Protein AF-A0A4S8I7S6-F1 (afdb_monomer)

Nearest PDB structures (foldseek):
  9eom-assembly1_A-2  TM=6.000E-01  e=1.372E+00  Synechocystis sp. PCC 6803
  9eom-assembly1_A-4  TM=6.000E-01  e=1.372E+00  Synechocystis sp. PCC 6803
  9eom-assembly1_A-6  TM=6.000E-01  e=1.372E+00  Synechocystis sp. PCC 6803
  9eom-assembly1_A-8  TM=6.000E-01  e=1.372E+00  Synechocystis sp. PCC 6803
  9eom-assembly1_A-10  TM=6.000E-01  e=1.372E+00  Synechocystis sp. PCC 6803

Solvent-accessible surface area (backbone atoms only — not comparable to full-atom values): 5294 Å² total; per-residue (Å²): 137,88,79,80,78,74,60,68,61,53,58,52,51,49,50,52,52,50,52,55,54,51,68,69,72,51,93,65,51,78,53,55,53,51,17,49,50,25,39,52,51,12,50,56,26,39,53,50,12,53,54,25,47,76,71,66,40,54,70,62,12,49,57,24,41,53,52,12,40,54,26,30,51,53,11,36,73,57,35,76,86,73,49,61,67,52,55,51,48,27,57,76,70,66,58,69,122

Sequence (97 aa):
MPRSRINANFIDKTSSIVANILLRIIPTTSGEKKAFTYYRDGTTYSDRGEQAILQGDSEIAEAWFDQAAEYWKQAIALSPGNYIEAHNWLKITRRFE

Secondary structure (DSSP, 8-state):
----TTS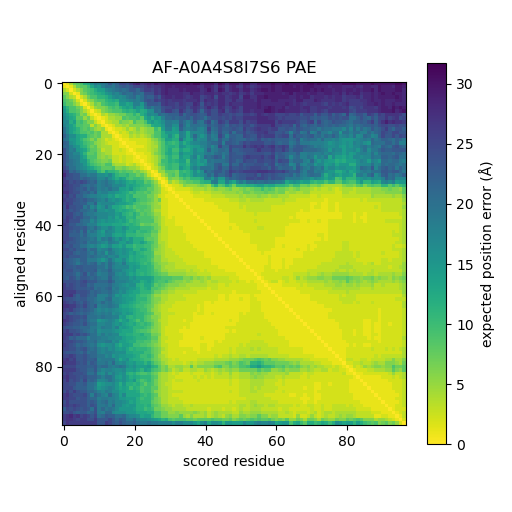HHHHHHHHHHHHHHHHHHS---HHHHHHHHHHHHHHHHHHHHHHHHHHT-HHHHHHHHHHHHHHHHHHHHH-TTT-HHHHHHHHHTT---

Structure (mmCIF, N/CA/C/O backbone):
data_AF-A0A4S8I7S6-F1
#
_entry.id   AF-A0A4S8I7S6-F1
#
loop_
_atom_site.group_PDB
_atom_site.id
_atom_site.type_symbol
_atom_site.label_atom_id
_atom_site.label_alt_id
_atom_site.label_comp_id
_atom_site.label_asym_id
_atom_site.label_entity_id
_atom_site.label_seq_id
_atom_site.pdbx_PDB_ins_code
_atom_site.Cartn_x
_atom_site.Cartn_y
_atom_site.Cartn_z
_atom_site.occupancy
_atom_site.B_iso_or_equiv
_atom_site.auth_seq_id
_atom_site.auth_comp_id
_atom_site.auth_asym_id
_atom_site.auth_atom_id
_atom_site.pdbx_PDB_model_num
ATOM 1 N N . MET A 1 1 ? 6.725 25.549 29.006 1.00 38.69 1 MET A N 1
ATOM 2 C CA . MET A 1 1 ? 7.791 25.644 27.980 1.00 38.69 1 MET A CA 1
ATOM 3 C C . MET A 1 1 ? 7.238 25.151 26.644 1.00 38.69 1 MET A C 1
ATOM 5 O O . MET A 1 1 ? 6.822 23.997 26.609 1.00 38.69 1 MET A O 1
ATOM 9 N N . PRO A 1 2 ? 7.173 25.961 25.571 1.00 41.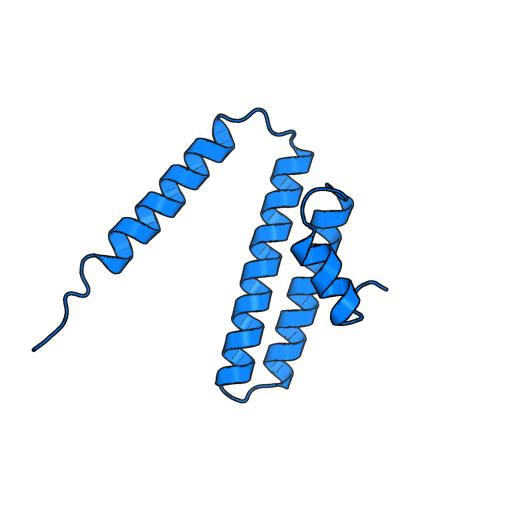91 2 PRO A N 1
ATOM 10 C CA . PRO A 1 2 ? 6.713 25.489 24.267 1.00 41.91 2 PRO A CA 1
ATOM 11 C C . PRO A 1 2 ? 7.899 24.967 23.439 1.00 41.91 2 PRO A C 1
ATOM 13 O O . PRO A 1 2 ? 8.887 25.670 23.241 1.00 41.91 2 PRO A O 1
ATOM 16 N N . ARG A 1 3 ? 7.821 23.712 22.981 1.00 52.34 3 ARG A N 1
ATOM 17 C CA . ARG A 1 3 ? 8.825 23.096 22.099 1.00 52.34 3 ARG A CA 1
ATOM 18 C C .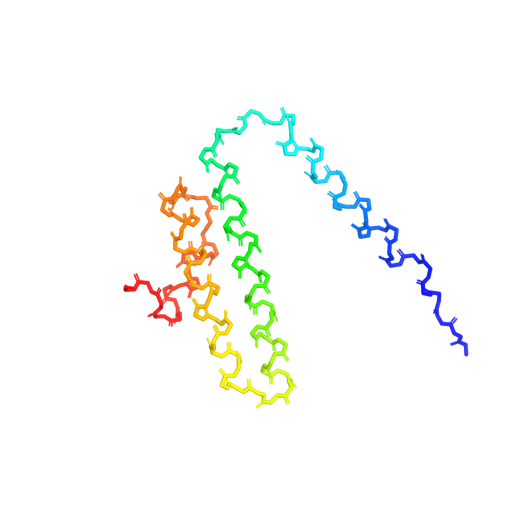 ARG A 1 3 ? 8.664 23.618 20.666 1.00 52.34 3 ARG A C 1
ATOM 20 O O . ARG A 1 3 ? 7.555 23.669 20.136 1.00 52.34 3 ARG A O 1
ATOM 27 N N . SER A 1 4 ? 9.785 24.005 20.063 1.00 50.25 4 SER A N 1
ATOM 28 C CA . SER A 1 4 ? 9.923 24.589 18.727 1.00 50.25 4 SER A CA 1
ATOM 29 C C . SER A 1 4 ? 9.252 23.760 17.625 1.00 50.25 4 SER A C 1
ATOM 31 O O . SER A 1 4 ? 9.768 22.731 17.202 1.00 50.25 4 SER A O 1
ATOM 33 N N . ARG A 1 5 ? 8.132 24.267 17.096 1.00 54.72 5 ARG A N 1
ATOM 34 C CA . ARG A 1 5 ? 7.404 23.748 15.918 1.00 54.72 5 ARG A CA 1
ATOM 35 C C . ARG A 1 5 ? 8.065 24.079 14.566 1.00 54.72 5 ARG A C 1
ATOM 37 O O . ARG A 1 5 ? 7.508 23.776 13.520 1.00 54.72 5 ARG A O 1
ATOM 44 N N . ILE A 1 6 ? 9.230 24.727 14.571 1.00 51.94 6 ILE A N 1
ATOM 45 C CA . ILE A 1 6 ? 9.767 25.429 13.391 1.00 51.94 6 ILE A CA 1
ATOM 46 C C . ILE A 1 6 ? 10.634 24.510 12.503 1.00 51.94 6 ILE A C 1
ATOM 48 O O . ILE A 1 6 ? 10.733 24.738 11.302 1.00 51.94 6 ILE A O 1
ATOM 52 N N . ASN A 1 7 ? 11.173 23.409 13.045 1.00 49.81 7 ASN A N 1
ATOM 53 C CA . ASN A 1 7 ? 12.119 22.548 12.314 1.00 49.81 7 ASN A CA 1
ATOM 54 C C . ASN A 1 7 ? 11.508 21.275 11.705 1.00 49.81 7 ASN A C 1
ATOM 56 O O . ASN A 1 7 ? 12.143 20.660 10.852 1.00 49.81 7 ASN A O 1
ATOM 60 N N . ALA A 1 8 ? 10.283 20.891 12.085 1.00 53.22 8 ALA A N 1
ATOM 61 C CA . ALA A 1 8 ? 9.647 19.676 11.561 1.00 53.22 8 ALA A CA 1
ATOM 62 C C . ALA A 1 8 ? 9.294 19.793 10.062 1.00 53.22 8 ALA A C 1
ATOM 64 O O . ALA A 1 8 ? 9.435 18.830 9.321 1.00 53.22 8 ALA A O 1
ATOM 65 N N . ASN A 1 9 ? 8.935 20.992 9.588 1.00 55.56 9 ASN A N 1
ATOM 66 C CA . ASN A 1 9 ? 8.559 21.215 8.186 1.00 55.56 9 ASN A CA 1
ATOM 67 C C . ASN A 1 9 ? 9.749 21.432 7.240 1.00 55.56 9 ASN A C 1
ATOM 69 O O . ASN A 1 9 ? 9.591 21.284 6.031 1.00 55.56 9 ASN A O 1
ATOM 73 N N . PHE A 1 10 ? 10.916 21.845 7.746 1.00 53.94 10 PHE A N 1
ATOM 74 C CA . PHE A 1 10 ? 12.072 22.125 6.890 1.00 53.94 10 PHE A CA 1
ATOM 75 C C . PHE A 1 10 ? 12.756 20.830 6.450 1.00 53.94 10 PHE A C 1
ATOM 77 O O . PHE A 1 10 ? 13.009 20.670 5.262 1.00 53.94 10 PHE A O 1
ATOM 84 N N . ILE A 1 11 ? 12.977 19.891 7.380 1.00 54.22 11 ILE A N 1
ATOM 85 C CA . ILE A 1 11 ? 13.587 18.587 7.074 1.00 54.22 11 ILE A CA 1
ATOM 86 C C . ILE A 1 11 ? 12.651 17.713 6.231 1.00 54.22 11 ILE A C 1
ATOM 88 O O . ILE A 1 11 ? 13.116 17.031 5.324 1.00 54.22 11 ILE A O 1
ATOM 92 N N . ASP A 1 12 ? 11.341 17.779 6.459 1.00 58.22 12 ASP A N 1
ATOM 93 C CA . ASP A 1 12 ? 10.355 17.057 5.647 1.00 58.22 12 ASP A CA 1
ATOM 94 C C . ASP A 1 12 ? 10.347 17.539 4.183 1.00 58.22 12 ASP A C 1
ATOM 96 O O . ASP A 1 12 ? 10.503 16.755 3.241 1.00 58.22 12 ASP A O 1
ATOM 100 N N . LYS A 1 13 ? 10.298 18.864 3.979 1.00 56.81 13 LYS A N 1
ATOM 101 C CA . LYS A 1 13 ? 10.315 19.461 2.637 1.00 56.81 13 LYS A CA 1
ATOM 102 C C . LYS A 1 13 ? 11.637 19.239 1.917 1.00 56.81 13 LYS A C 1
ATOM 104 O O . LYS A 1 13 ? 11.624 18.949 0.723 1.00 56.81 13 LYS A O 1
ATOM 109 N N . THR A 1 14 ? 12.774 19.356 2.603 1.00 61.09 14 THR A N 1
ATOM 110 C CA . THR A 1 14 ? 14.076 19.092 1.977 1.00 61.09 14 THR A CA 1
ATOM 111 C C . THR A 1 14 ? 14.248 17.613 1.657 1.00 61.09 14 THR A C 1
ATOM 113 O O . THR A 1 14 ? 14.732 17.308 0.571 1.00 61.09 14 THR A O 1
ATOM 116 N N . SER A 1 15 ? 13.776 16.699 2.511 1.00 59.34 15 SER A N 1
ATOM 117 C CA . SER A 1 15 ? 13.789 15.256 2.229 1.00 59.34 15 SER A CA 1
ATOM 118 C C . SER A 1 15 ? 12.940 14.920 1.002 1.00 59.34 15 SER A C 1
ATOM 120 O O . SER A 1 15 ? 13.404 14.204 0.117 1.00 59.34 15 SER A O 1
ATOM 122 N N . SER A 1 16 ? 11.751 15.520 0.872 1.00 66.69 16 SER A N 1
ATOM 123 C CA . SER A 1 16 ? 10.911 15.381 -0.326 1.00 66.69 16 SER A CA 1
ATOM 124 C C . SER A 1 16 ? 11.559 15.961 -1.590 1.00 66.69 16 SER A C 1
ATOM 126 O O . SER A 1 16 ? 11.523 15.331 -2.647 1.00 66.69 16 SER A O 1
ATOM 128 N N . ILE A 1 17 ? 12.169 17.150 -1.509 1.00 73.12 17 ILE A N 1
ATOM 129 C CA . ILE A 1 17 ? 12.810 17.802 -2.663 1.00 73.12 17 ILE A CA 1
ATOM 130 C C . ILE A 1 17 ? 14.044 17.014 -3.116 1.00 73.12 17 ILE A C 1
ATOM 132 O O . ILE A 1 17 ? 14.198 16.747 -4.307 1.00 73.12 17 ILE A O 1
ATOM 136 N N . VAL A 1 18 ? 14.905 16.606 -2.180 1.00 72.12 18 VAL A N 1
ATOM 137 C CA . VAL A 1 18 ? 16.116 15.828 -2.476 1.00 72.12 18 VAL A CA 1
ATOM 138 C C . VAL A 1 18 ? 15.750 14.453 -3.036 1.00 72.12 18 VAL A C 1
ATOM 140 O O . VAL A 1 18 ? 16.322 14.054 -4.048 1.00 72.12 18 VAL A O 1
ATOM 143 N N . ALA A 1 19 ? 14.749 13.765 -2.473 1.00 64.69 19 ALA A N 1
ATOM 144 C CA . ALA A 1 19 ? 14.252 12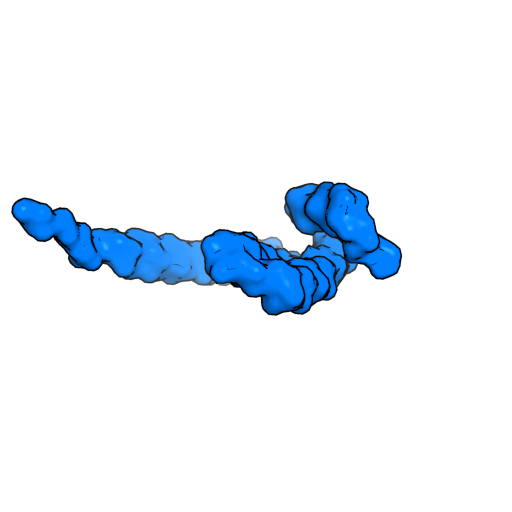.500 -3.020 1.00 64.69 19 ALA A CA 1
ATOM 145 C C . ALA A 1 19 ? 13.741 12.653 -4.466 1.00 64.69 19 ALA A C 1
ATOM 147 O O . ALA A 1 19 ? 14.045 11.827 -5.327 1.00 64.69 19 ALA A O 1
ATOM 148 N N . ASN A 1 20 ? 13.022 13.739 -4.762 1.00 66.12 20 ASN A N 1
ATOM 149 C CA . ASN A 1 20 ? 12.515 14.023 -6.105 1.00 66.12 20 ASN A CA 1
ATOM 150 C C . ASN A 1 20 ? 13.651 14.290 -7.113 1.00 66.12 20 ASN A C 1
ATOM 152 O O . ASN A 1 20 ? 13.639 13.764 -8.227 1.00 66.12 20 ASN A O 1
ATOM 156 N N . ILE A 1 21 ? 14.677 15.047 -6.708 1.00 73.94 21 ILE A N 1
ATOM 157 C CA . ILE A 1 21 ? 15.859 15.309 -7.543 1.00 73.94 21 ILE A CA 1
ATOM 158 C C . ILE A 1 21 ? 16.648 14.016 -7.794 1.00 73.94 21 ILE A C 1
ATOM 160 O O . ILE A 1 21 ? 17.025 13.749 -8.934 1.00 73.94 21 ILE A O 1
ATOM 164 N N . LEU A 1 22 ? 16.852 13.182 -6.770 1.00 65.38 22 LEU A N 1
ATOM 165 C CA . LEU A 1 22 ? 17.567 11.909 -6.901 1.00 65.38 22 LEU A CA 1
ATOM 166 C C . LEU A 1 22 ? 16.867 10.951 -7.878 1.00 65.38 22 LEU A C 1
ATOM 168 O O . LEU A 1 22 ? 17.524 10.392 -8.756 1.00 65.38 22 LEU A O 1
ATOM 172 N N . LEU A 1 23 ? 15.534 10.843 -7.826 1.00 64.25 23 LEU A N 1
ATOM 173 C CA . LEU A 1 23 ? 14.745 10.043 -8.780 1.00 64.25 23 LEU A CA 1
ATOM 174 C C . LEU A 1 23 ? 14.897 10.492 -10.246 1.00 64.25 23 LEU A C 1
ATOM 176 O O . LEU A 1 23 ? 14.612 9.723 -11.169 1.00 64.25 23 LEU A O 1
ATOM 180 N N . ARG A 1 24 ? 15.328 11.735 -10.485 1.00 64.81 24 ARG A N 1
ATOM 181 C CA . ARG A 1 24 ? 15.502 12.297 -11.830 1.00 64.81 24 ARG A CA 1
ATOM 182 C C . ARG A 1 24 ? 16.872 11.993 -12.444 1.00 64.81 24 ARG A C 1
ATOM 184 O O . ARG A 1 24 ? 16.975 12.022 -13.667 1.00 64.81 24 ARG A O 1
ATOM 191 N N . ILE A 1 25 ? 17.888 11.713 -11.625 1.00 59.84 25 ILE A N 1
ATOM 192 C CA . ILE A 1 25 ? 19.287 11.537 -12.058 1.00 59.84 25 ILE A CA 1
ATOM 193 C C . ILE A 1 25 ? 19.646 10.052 -12.227 1.00 59.84 25 ILE A C 1
ATOM 195 O O . ILE A 1 25 ? 20.457 9.709 -13.085 1.00 59.84 25 ILE A O 1
ATOM 199 N N . ILE A 1 26 ? 19.026 9.156 -11.453 1.00 59.09 26 ILE A N 1
ATOM 200 C CA . ILE A 1 26 ? 19.238 7.708 -11.590 1.00 59.09 26 ILE A CA 1
ATOM 201 C C . ILE A 1 26 ? 18.570 7.239 -12.898 1.00 59.09 26 ILE A C 1
ATOM 203 O O . ILE A 1 26 ? 17.392 7.564 -13.106 1.00 59.09 26 ILE A O 1
ATOM 207 N N . PRO A 1 27 ? 19.255 6.473 -13.774 1.00 52.03 27 PRO A N 1
ATOM 208 C CA . PRO A 1 27 ? 18.648 5.868 -14.958 1.00 52.03 27 PRO A CA 1
ATOM 209 C C . PRO A 1 27 ? 17.699 4.740 -14.531 1.00 52.03 27 PRO A C 1
ATOM 211 O O . PRO A 1 27 ? 17.998 3.562 -14.662 1.00 52.03 27 PRO A O 1
ATOM 214 N N . THR A 1 28 ? 16.552 5.120 -13.975 1.00 62.31 28 THR A N 1
ATOM 215 C CA . THR A 1 28 ? 15.436 4.223 -13.689 1.00 62.31 28 THR A CA 1
ATOM 216 C C . THR A 1 28 ? 14.564 4.157 -14.930 1.00 62.31 28 THR A C 1
ATOM 218 O O . THR A 1 28 ? 14.217 5.180 -15.538 1.00 62.31 28 THR A O 1
ATOM 221 N N . THR A 1 29 ? 14.228 2.943 -15.343 1.00 72.44 29 THR A N 1
ATOM 222 C CA . THR A 1 29 ? 13.315 2.719 -16.458 1.00 72.44 29 THR A CA 1
ATOM 223 C C . THR A 1 29 ? 11.955 3.353 -16.150 1.00 72.44 29 THR A C 1
ATOM 225 O O . THR A 1 29 ? 11.554 3.518 -14.994 1.00 72.44 29 THR A O 1
ATOM 228 N N . SER A 1 30 ? 11.199 3.728 -17.187 1.00 75.44 30 SER A N 1
ATOM 229 C CA . SER A 1 30 ? 9.846 4.272 -16.990 1.00 75.44 30 SER A CA 1
ATOM 230 C C . SER A 1 30 ? 8.940 3.307 -16.205 1.00 75.44 30 SER A C 1
ATOM 232 O O . SER A 1 30 ? 8.051 3.775 -15.493 1.00 75.44 30 SER A O 1
ATOM 234 N N . GLY A 1 31 ? 9.189 1.995 -16.305 1.00 79.88 31 GLY A N 1
ATOM 235 C CA . GLY A 1 31 ? 8.523 0.961 -15.513 1.00 79.88 31 GLY A CA 1
ATOM 236 C C . GLY A 1 31 ? 8.850 1.058 -14.024 1.00 79.88 31 GLY A C 1
ATOM 237 O O . GLY A 1 31 ? 7.929 1.137 -13.219 1.00 79.88 31 GLY A O 1
ATOM 238 N N . GLU A 1 32 ? 10.129 1.160 -13.655 1.00 82.31 32 GLU A N 1
ATOM 239 C CA . GLU A 1 32 ? 10.554 1.290 -12.250 1.00 82.31 32 GLU A CA 1
ATOM 240 C C . GLU A 1 32 ? 10.029 2.570 -11.593 1.00 82.31 32 GLU A C 1
ATOM 242 O O . GLU A 1 32 ? 9.619 2.550 -10.435 1.00 82.31 32 GLU A O 1
ATOM 247 N N .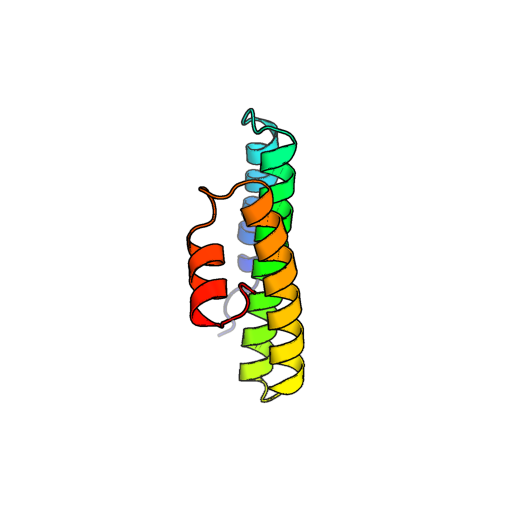 LYS A 1 33 ? 9.963 3.685 -12.335 1.00 84.75 33 LYS A N 1
ATOM 248 C CA . LYS A 1 33 ? 9.361 4.928 -11.821 1.00 84.75 33 LYS A CA 1
ATOM 249 C C . LYS A 1 33 ? 7.879 4.751 -11.495 1.00 84.75 33 LYS A C 1
ATOM 251 O O . LY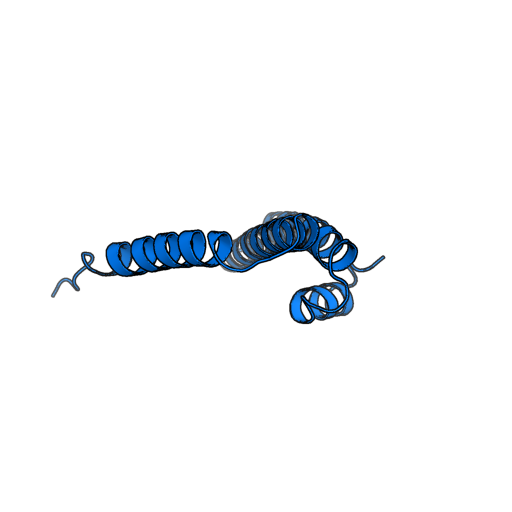S A 1 33 ? 7.436 5.212 -10.447 1.00 84.75 33 LYS A O 1
ATOM 256 N N . LYS A 1 34 ? 7.123 4.079 -12.371 1.00 89.44 34 LYS A N 1
ATOM 257 C CA . LYS A 1 34 ? 5.706 3.764 -12.128 1.00 89.44 34 LYS A CA 1
ATOM 258 C C . LYS A 1 34 ? 5.537 2.787 -10.964 1.00 89.44 34 LYS A C 1
ATOM 260 O O . LYS A 1 34 ? 4.664 2.975 -10.124 1.00 89.44 34 LYS A O 1
ATOM 265 N N . ALA A 1 35 ? 6.400 1.778 -10.888 1.00 90.88 35 ALA A N 1
ATOM 266 C CA . ALA A 1 35 ? 6.400 0.820 -9.793 1.00 90.88 35 ALA A CA 1
ATOM 267 C C . ALA A 1 35 ? 6.639 1.526 -8.447 1.00 90.88 35 ALA A C 1
ATOM 269 O O . ALA A 1 35 ? 5.913 1.291 -7.485 1.00 90.88 35 ALA A O 1
ATOM 270 N N . PHE A 1 36 ? 7.570 2.485 -8.416 1.00 89.25 36 PHE A N 1
ATOM 271 C CA . PHE A 1 36 ? 7.845 3.300 -7.237 1.00 89.25 36 PHE A CA 1
ATOM 272 C C . PHE A 1 36 ? 6.664 4.191 -6.845 1.00 89.25 36 PHE A C 1
ATOM 274 O O . PHE A 1 36 ? 6.346 4.282 -5.661 1.00 89.25 36 PHE A O 1
ATOM 281 N N . THR A 1 37 ? 5.995 4.836 -7.809 1.00 92.50 37 THR A N 1
ATOM 282 C CA . THR A 1 37 ? 4.808 5.646 -7.497 1.00 92.50 37 THR A CA 1
ATOM 283 C C . THR A 1 37 ? 3.705 4.797 -6.886 1.00 92.50 37 THR A C 1
ATOM 285 O O . THR A 1 37 ? 3.186 5.167 -5.840 1.00 92.50 37 THR A O 1
ATOM 288 N N . TYR A 1 38 ? 3.422 3.625 -7.461 1.00 95.00 38 TYR A N 1
ATOM 289 C CA . TYR A 1 38 ? 2.430 2.714 -6.901 1.00 95.00 38 TYR A CA 1
ATOM 290 C C . TYR A 1 38 ? 2.829 2.204 -5.516 1.00 95.00 38 TYR A C 1
ATOM 292 O O . TYR A 1 38 ? 1.999 2.186 -4.616 1.00 95.00 38 TYR A O 1
ATOM 300 N N . TYR A 1 39 ? 4.103 1.863 -5.302 1.00 94.19 39 TYR A N 1
ATOM 301 C CA . TYR A 1 39 ? 4.579 1.439 -3.987 1.00 94.19 39 TYR A CA 1
ATOM 302 C C . TYR A 1 39 ? 4.340 2.516 -2.923 1.00 94.19 39 TYR A C 1
ATOM 304 O O . TYR A 1 39 ? 3.741 2.242 -1.884 1.00 94.19 39 TYR A O 1
ATOM 312 N N . ARG A 1 40 ? 4.749 3.753 -3.222 1.00 94.69 40 ARG A N 1
ATOM 313 C CA . ARG A 1 40 ? 4.594 4.908 -2.332 1.00 94.69 40 ARG A CA 1
ATOM 314 C C . ARG A 1 40 ? 3.128 5.218 -2.035 1.00 94.69 40 ARG A C 1
ATOM 316 O O . ARG A 1 40 ? 2.783 5.518 -0.891 1.00 94.69 40 ARG A O 1
ATOM 323 N N . ASP A 1 41 ? 2.277 5.179 -3.055 1.00 95.19 41 ASP A N 1
ATOM 324 C CA . ASP A 1 41 ? 0.855 5.459 -2.887 1.00 95.19 41 ASP A CA 1
ATOM 325 C C . ASP A 1 41 ? 0.214 4.361 -2.016 1.00 95.19 41 ASP A C 1
ATOM 327 O O . ASP A 1 41 ? -0.488 4.680 -1.057 1.00 95.19 41 ASP A O 1
ATOM 331 N N . GLY A 1 42 ? 0.570 3.087 -2.228 1.00 96.50 42 GLY A N 1
ATOM 332 C CA . GLY A 1 42 ? 0.155 1.977 -1.363 1.00 96.50 42 GLY A CA 1
ATOM 333 C C . GLY A 1 42 ? 0.593 2.141 0.096 1.00 96.50 42 GLY A C 1
ATOM 334 O O . GLY A 1 42 ? -0.223 1.966 0.999 1.00 96.50 42 GLY A O 1
ATOM 335 N N . THR A 1 43 ? 1.830 2.586 0.347 1.00 94.69 43 THR A N 1
ATOM 336 C CA . THR A 1 43 ? 2.302 2.913 1.706 1.00 94.69 43 THR A CA 1
ATOM 337 C C . THR A 1 43 ? 1.463 4.018 2.338 1.00 94.69 43 THR A C 1
ATOM 339 O O . THR A 1 43 ? 1.019 3.882 3.472 1.00 94.69 43 THR A O 1
ATOM 342 N N . THR A 1 44 ? 1.148 5.069 1.579 1.00 96.06 44 THR A N 1
ATOM 343 C CA . THR A 1 44 ? 0.321 6.181 2.071 1.00 96.06 44 THR A CA 1
ATOM 344 C C . THR A 1 44 ? -1.072 5.707 2.497 1.00 96.06 44 THR A C 1
ATOM 346 O O . THR A 1 44 ? -1.608 6.174 3.502 1.00 96.06 44 THR A O 1
ATOM 349 N N . TYR A 1 45 ? -1.682 4.788 1.744 1.00 96.50 45 TYR A N 1
ATOM 350 C CA . TYR A 1 45 ? -2.973 4.208 2.114 1.00 96.50 45 TYR A CA 1
ATOM 351 C C . TYR A 1 45 ? -2.866 3.266 3.316 1.00 96.50 45 TYR A C 1
ATOM 353 O O . TYR A 1 45 ? -3.719 3.331 4.197 1.00 96.50 45 TYR A O 1
ATOM 361 N N . SER A 1 46 ? -1.804 2.464 3.408 1.00 95.38 46 SER A N 1
ATOM 362 C CA . SER A 1 46 ? -1.544 1.618 4.578 1.00 95.38 46 SER A CA 1
ATOM 363 C C . SER A 1 46 ? -1.435 2.452 5.858 1.00 95.38 46 SER A C 1
ATOM 365 O O . SER A 1 46 ? -2.091 2.138 6.851 1.00 95.38 46 SER A O 1
ATOM 367 N N . ASP A 1 47 ? -0.688 3.558 5.818 1.00 95.75 47 ASP A N 1
ATOM 368 C CA . ASP A 1 47 ? -0.542 4.471 6.956 1.00 95.75 47 ASP A CA 1
ATOM 369 C C . ASP A 1 47 ? -1.898 5.066 7.365 1.00 95.75 47 ASP A C 1
ATOM 371 O O . ASP A 1 47 ? -2.218 5.159 8.550 1.00 95.75 47 ASP A O 1
ATOM 375 N N . ARG A 1 48 ? -2.748 5.433 6.394 1.00 94.88 48 ARG A N 1
ATOM 376 C CA . ARG A 1 48 ? -4.119 5.903 6.670 1.00 94.88 48 ARG A CA 1
ATOM 377 C C . ARG A 1 48 ? -4.988 4.824 7.309 1.00 94.88 48 ARG A C 1
ATOM 379 O O . ARG A 1 48 ? -5.776 5.150 8.194 1.00 94.88 48 ARG A O 1
ATOM 386 N N . GLY A 1 49 ? -4.839 3.571 6.884 1.00 96.62 49 GLY A N 1
ATOM 387 C CA . GLY A 1 49 ? -5.510 2.433 7.503 1.00 96.62 49 GLY A CA 1
ATOM 388 C C . GLY A 1 49 ? -5.112 2.277 8.969 1.00 96.62 49 GLY A C 1
ATOM 389 O O . GLY A 1 49 ? -5.976 2.198 9.839 1.00 96.62 49 GLY A O 1
ATOM 390 N N . G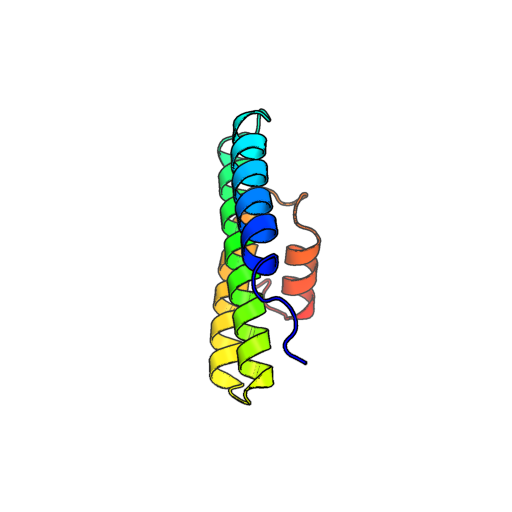LU A 1 50 ? -3.815 2.355 9.271 1.00 95.75 50 GLU A N 1
ATOM 391 C CA . GLU A 1 50 ? -3.316 2.316 10.650 1.00 95.75 50 GLU A CA 1
ATOM 392 C C . GLU A 1 50 ? -3.854 3.487 11.488 1.00 95.75 50 GLU A C 1
ATOM 394 O O . GLU A 1 50 ? -4.330 3.287 12.606 1.00 95.75 50 GLU A O 1
ATOM 399 N N . GLN A 1 51 ? -3.876 4.704 10.936 1.00 95.69 51 GLN A N 1
ATOM 400 C CA . GLN A 1 51 ? -4.468 5.859 11.619 1.00 95.69 51 GLN A CA 1
ATOM 401 C C . GLN A 1 51 ? -5.967 5.684 11.898 1.00 95.69 51 GLN A C 1
ATOM 403 O O . GLN A 1 51 ? -6.446 6.154 12.931 1.00 95.69 51 GLN A O 1
ATOM 408 N N . ALA A 1 52 ? -6.714 5.035 11.003 1.00 96.12 52 ALA A N 1
ATOM 409 C CA . ALA A 1 52 ? -8.130 4.745 11.213 1.00 96.12 52 ALA A CA 1
ATOM 410 C C . ALA A 1 52 ? -8.335 3.694 12.321 1.00 96.12 52 ALA A C 1
ATOM 412 O O . ALA A 1 52 ? -9.203 3.880 13.173 1.00 96.12 52 ALA A O 1
ATOM 413 N N . ILE A 1 53 ? -7.476 2.668 12.410 1.00 96.12 53 ILE A N 1
ATOM 414 C CA . ILE A 1 53 ? -7.473 1.724 13.546 1.00 96.12 53 ILE A CA 1
ATOM 415 C C . ILE A 1 53 ? -7.258 2.459 14.871 1.00 96.12 53 ILE A C 1
ATOM 417 O O . ILE A 1 53 ? -7.987 2.216 15.831 1.00 96.12 53 ILE A O 1
ATOM 421 N N . LEU A 1 54 ? -6.298 3.387 14.926 1.00 95.88 54 LEU A N 1
ATOM 422 C CA . LEU A 1 54 ? -6.021 4.175 16.134 1.00 95.88 54 LEU A CA 1
ATOM 423 C C . LEU A 1 54 ? -7.204 5.061 16.556 1.00 95.88 54 LEU A C 1
ATOM 425 O O . LEU A 1 54 ? -7.346 5.367 17.739 1.00 95.88 54 LEU A O 1
ATOM 429 N N . GLN A 1 55 ? -8.049 5.462 15.607 1.00 95.31 55 GLN A N 1
ATOM 430 C CA . GLN A 1 55 ? -9.277 6.224 15.854 1.00 95.31 55 GLN A CA 1
ATOM 431 C C . GLN A 1 55 ? -10.473 5.334 16.228 1.00 95.31 55 GLN A C 1
ATOM 433 O O . GLN A 1 55 ? -11.486 5.843 16.698 1.00 95.31 55 GLN A O 1
ATOM 438 N N . GLY A 1 56 ? -10.342 4.011 16.087 1.00 96.00 56 GLY A N 1
ATOM 439 C CA . GLY A 1 56 ? -11.409 3.038 16.329 1.00 96.00 56 GLY A CA 1
ATOM 440 C C . GLY A 1 56 ? -12.276 2.742 15.101 1.00 96.00 56 GLY A C 1
ATOM 441 O O . GLY A 1 56 ? -13.169 1.898 15.176 1.00 96.00 56 GLY A O 1
ATOM 442 N N . ASP A 1 57 ? -11.989 3.361 13.956 1.00 95.88 57 ASP A N 1
ATOM 443 C CA . ASP A 1 57 ? -12.760 3.227 12.719 1.00 95.88 57 ASP A CA 1
ATOM 444 C C . ASP A 1 57 ? -12.260 2.044 11.879 1.00 95.88 57 ASP A C 1
ATOM 446 O O . ASP A 1 57 ? -11.627 2.199 10.832 1.00 95.88 57 ASP A O 1
ATOM 450 N N . SER A 1 58 ? -12.547 0.827 12.348 1.00 93.56 58 SER A N 1
ATOM 451 C CA . SER A 1 58 ? -12.042 -0.409 11.722 1.00 93.56 58 SER A CA 1
ATOM 452 C C . SER A 1 58 ? -12.562 -0.633 10.296 1.00 93.56 58 SER A C 1
ATOM 454 O O . SER A 1 58 ? -11.840 -1.166 9.461 1.00 93.56 58 SER A O 1
ATOM 456 N N . GLU A 1 59 ? -13.786 -0.194 9.988 1.00 95.81 59 GLU A N 1
ATOM 457 C CA . GLU A 1 59 ? -14.352 -0.285 8.632 1.00 95.81 59 GLU A CA 1
ATOM 458 C C . GLU A 1 59 ? -13.599 0.618 7.643 1.00 95.81 59 GLU A C 1
ATOM 460 O O . GLU A 1 59 ? -13.232 0.197 6.546 1.00 95.81 59 GLU A O 1
ATOM 465 N N . ILE A 1 60 ? -13.302 1.851 8.062 1.00 95.00 60 ILE A N 1
ATOM 466 C CA . ILE A 1 60 ? -12.531 2.806 7.259 1.00 95.00 60 ILE A CA 1
ATOM 467 C C . ILE A 1 60 ? -11.097 2.303 7.084 1.00 95.00 60 ILE A C 1
ATOM 469 O O . ILE A 1 60 ? -10.527 2.428 6.000 1.00 95.00 60 ILE A O 1
ATOM 473 N N . ALA A 1 61 ? -10.517 1.719 8.135 1.00 96.12 61 ALA A N 1
ATOM 474 C CA . ALA A 1 61 ? -9.192 1.125 8.064 1.00 96.12 61 ALA A CA 1
ATOM 475 C C . ALA A 1 61 ? -9.111 0.016 7.011 1.00 96.12 61 ALA A C 1
ATOM 477 O O . ALA A 1 61 ? -8.191 0.023 6.195 1.00 96.12 61 ALA A O 1
ATOM 478 N N . GLU A 1 62 ? -10.092 -0.886 6.992 1.00 95.81 62 GLU A N 1
ATOM 479 C CA . GLU A 1 62 ? -10.142 -1.986 6.029 1.00 95.81 62 GLU A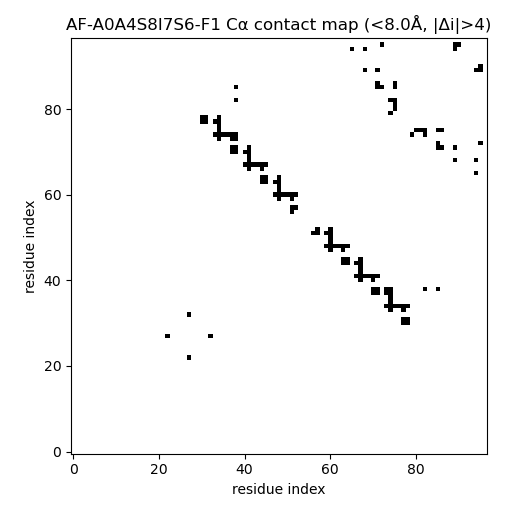 CA 1
ATOM 480 C C . GLU A 1 62 ? -10.228 -1.471 4.589 1.00 95.81 62 GLU A C 1
ATOM 482 O O . GLU A 1 62 ? -9.438 -1.883 3.739 1.00 95.81 62 GLU A O 1
ATOM 487 N N . ALA A 1 63 ? -11.075 -0.469 4.335 1.00 96.88 63 ALA A N 1
ATOM 488 C CA . ALA A 1 63 ? -11.162 0.164 3.021 1.00 96.88 63 ALA A CA 1
ATOM 489 C C . ALA A 1 63 ? -9.821 0.775 2.572 1.00 96.88 63 ALA A C 1
ATOM 491 O O . ALA A 1 63 ? -9.445 0.683 1.400 1.00 96.88 63 ALA A O 1
ATOM 492 N N . TRP A 1 64 ? -9.067 1.384 3.493 1.00 97.50 64 TRP A N 1
ATOM 493 C CA . TRP A 1 64 ? -7.730 1.890 3.186 1.00 97.50 64 TRP A CA 1
ATOM 494 C C . TRP A 1 64 ? -6.717 0.775 2.928 1.00 97.50 64 TRP A C 1
ATOM 496 O O . TRP A 1 64 ? -5.890 0.916 2.025 1.00 97.50 64 TRP A O 1
ATOM 506 N N . PHE A 1 65 ? -6.786 -0.336 3.660 1.00 97.12 65 PHE A N 1
ATOM 507 C CA . PHE A 1 65 ? -5.916 -1.489 3.435 1.00 97.12 65 PHE A CA 1
ATOM 508 C C . PHE A 1 65 ? -6.188 -2.181 2.098 1.00 97.12 65 PHE A C 1
ATOM 510 O O . PHE A 1 65 ? -5.239 -2.607 1.438 1.00 97.12 65 PHE A O 1
ATOM 517 N N . ASP A 1 66 ? -7.440 -2.225 1.651 1.00 96.62 66 ASP A N 1
ATOM 518 C CA . ASP A 1 66 ? -7.780 -2.740 0.326 1.00 96.62 66 ASP A CA 1
ATOM 519 C C . ASP A 1 66 ? -7.234 -1.837 -0.785 1.00 96.62 66 ASP A C 1
ATOM 521 O O . ASP A 1 66 ? -6.640 -2.322 -1.747 1.00 96.62 66 ASP A O 1
ATOM 525 N N . GLN A 1 67 ? -7.325 -0.511 -0.626 1.00 96.94 67 GLN A N 1
ATOM 526 C CA . GLN A 1 67 ? -6.680 0.420 -1.559 1.00 96.94 67 GLN A CA 1
ATOM 527 C C . GLN A 1 67 ? -5.156 0.247 -1.570 1.00 96.94 67 GLN A C 1
ATOM 529 O O . GLN A 1 67 ? -4.551 0.192 -2.641 1.00 96.94 67 GLN A O 1
ATOM 534 N N . ALA A 1 68 ? -4.529 0.118 -0.397 1.00 97.38 68 ALA A N 1
ATOM 535 C CA . ALA A 1 68 ? -3.094 -0.133 -0.291 1.00 97.38 68 ALA A CA 1
ATOM 536 C C . ALA A 1 68 ? -2.687 -1.408 -1.041 1.00 97.38 68 ALA A C 1
ATOM 538 O O . ALA A 1 68 ? -1.693 -1.409 -1.772 1.00 97.38 68 ALA A O 1
ATOM 539 N N . ALA A 1 69 ? -3.491 -2.468 -0.914 1.00 97.19 69 ALA A N 1
ATOM 540 C CA . ALA A 1 69 ? -3.245 -3.734 -1.578 1.00 97.19 69 ALA A CA 1
ATOM 541 C C . ALA A 1 69 ? -3.241 -3.601 -3.105 1.00 97.19 69 ALA A C 1
ATOM 543 O O . ALA A 1 69 ? -2.322 -4.100 -3.752 1.00 97.19 69 ALA A O 1
ATOM 544 N N . GLU A 1 70 ? -4.205 -2.882 -3.681 1.00 97.12 70 GLU A N 1
ATOM 545 C CA . GLU A 1 70 ? -4.289 -2.674 -5.131 1.00 97.12 70 GLU A CA 1
ATOM 546 C C . GLU A 1 70 ? -3.061 -1.942 -5.683 1.00 97.12 70 GLU A C 1
ATOM 548 O O . GLU A 1 70 ? -2.467 -2.351 -6.686 1.00 97.12 70 GLU A O 1
ATOM 553 N N . TYR A 1 71 ? -2.613 -0.894 -4.992 1.00 96.62 71 TYR A N 1
ATOM 554 C CA . TYR A 1 71 ? -1.400 -0.173 -5.368 1.00 96.62 71 TYR A CA 1
ATOM 555 C C . TYR A 1 71 ? -0.148 -1.044 -5.245 1.00 96.62 71 TYR A C 1
ATOM 557 O O . TYR A 1 71 ? 0.700 -1.068 -6.141 1.00 96.62 71 TYR A O 1
ATOM 565 N N . TRP A 1 72 ? -0.039 -1.827 -4.176 1.00 96.44 72 TRP A N 1
ATOM 566 C CA . TRP A 1 72 ? 1.078 -2.746 -3.995 1.00 96.44 72 TRP A CA 1
ATOM 567 C C . TRP A 1 72 ? 1.091 -3.885 -5.012 1.00 96.44 72 TRP A C 1
ATOM 569 O O . TRP A 1 72 ? 2.172 -4.206 -5.508 1.00 96.44 72 TRP A O 1
ATOM 579 N N . LYS A 1 73 ? -0.069 -4.413 -5.423 1.00 95.88 73 LYS A N 1
ATOM 580 C CA . LYS A 1 73 ? -0.188 -5.357 -6.549 1.00 95.88 73 LYS A CA 1
ATOM 581 C C . LYS A 1 73 ? 0.349 -4.749 -7.850 1.00 95.88 73 LYS A C 1
ATOM 583 O O . LYS A 1 73 ? 1.118 -5.396 -8.561 1.00 95.88 73 LYS A O 1
ATOM 588 N N . GLN A 1 74 ? 0.016 -3.492 -8.150 1.00 95.12 74 GLN A N 1
ATOM 589 C CA . GLN A 1 74 ? 0.522 -2.808 -9.349 1.00 95.12 74 GLN A CA 1
ATOM 590 C C . GLN A 1 74 ? 2.039 -2.569 -9.289 1.00 95.12 74 GLN A C 1
ATOM 592 O O . GLN A 1 74 ? 2.734 -2.736 -10.294 1.00 95.12 74 GLN A O 1
ATOM 597 N N . ALA A 1 75 ? 2.575 -2.237 -8.113 1.00 94.31 75 ALA A N 1
ATOM 598 C CA . ALA A 1 75 ? 4.012 -2.062 -7.915 1.00 94.31 75 ALA A CA 1
ATOM 599 C C . ALA A 1 75 ? 4.792 -3.366 -8.152 1.00 94.31 75 ALA A C 1
ATOM 601 O O . ALA A 1 75 ? 5.763 -3.376 -8.915 1.00 94.31 75 ALA A O 1
ATOM 602 N N . ILE A 1 76 ? 4.351 -4.479 -7.552 1.00 92.75 76 ILE A N 1
ATOM 603 C CA . ILE A 1 76 ? 5.008 -5.784 -7.726 1.00 92.75 76 ILE A CA 1
ATOM 604 C C . ILE A 1 76 ? 4.820 -6.346 -9.139 1.00 92.75 76 ILE A C 1
ATOM 606 O O . ILE A 1 76 ? 5.708 -7.031 -9.629 1.00 92.75 76 ILE A O 1
ATOM 610 N N . ALA A 1 77 ? 3.720 -6.034 -9.832 1.00 92.62 77 ALA A N 1
ATOM 611 C CA . ALA A 1 77 ? 3.528 -6.456 -11.220 1.00 92.62 77 ALA A CA 1
ATOM 612 C C . ALA A 1 77 ? 4.553 -5.803 -12.161 1.00 92.62 77 ALA A C 1
ATOM 614 O O . ALA A 1 77 ? 5.029 -6.431 -13.105 1.00 92.62 77 ALA A O 1
ATOM 615 N N . LEU A 1 78 ? 4.921 -4.548 -11.887 1.00 90.56 78 LEU A N 1
ATOM 616 C CA . LEU A 1 78 ? 5.946 -3.830 -12.642 1.00 90.56 78 LEU A CA 1
ATOM 617 C C . LEU A 1 78 ? 7.370 -4.173 -12.192 1.00 90.56 78 LEU A C 1
ATOM 619 O O . LEU A 1 78 ? 8.309 -4.041 -12.977 1.00 90.56 78 LEU A O 1
ATOM 623 N N . SER A 1 79 ? 7.568 -4.558 -10.929 1.00 89.06 79 SER A N 1
ATOM 624 C CA . SER A 1 79 ? 8.889 -4.875 -10.372 1.00 89.06 79 SER A CA 1
ATOM 625 C C . SER A 1 79 ? 8.811 -5.979 -9.301 1.00 89.06 79 SER A C 1
ATOM 627 O O . SER A 1 79 ? 8.943 -5.699 -8.106 1.00 89.06 79 SER A O 1
ATOM 629 N N . PRO A 1 80 ? 8.650 -7.252 -9.716 1.00 83.94 80 PRO A N 1
ATOM 630 C CA . PRO A 1 80 ? 8.342 -8.381 -8.824 1.00 83.94 80 PRO A CA 1
ATOM 631 C C . PRO A 1 80 ? 9.459 -8.755 -7.838 1.00 83.94 80 PRO A C 1
ATOM 633 O O . PRO A 1 80 ? 9.211 -9.488 -6.886 1.00 83.94 80 PRO A O 1
ATOM 636 N N . GLY A 1 81 ? 10.678 -8.244 -8.030 1.00 84.88 81 GLY A N 1
ATOM 637 C CA . GLY A 1 81 ? 11.820 -8.487 -7.139 1.00 84.88 81 GLY A CA 1
ATOM 638 C C . GLY A 1 81 ? 12.181 -7.332 -6.202 1.00 84.88 81 GLY A C 1
ATOM 639 O O . GLY A 1 81 ? 13.100 -7.490 -5.406 1.00 84.88 81 GLY A O 1
ATOM 640 N N . ASN A 1 82 ? 11.514 -6.175 -6.304 1.00 86.12 82 ASN A N 1
ATOM 641 C CA . ASN A 1 82 ? 12.003 -4.940 -5.673 1.00 86.12 82 ASN A CA 1
ATOM 642 C C . ASN A 1 82 ? 11.271 -4.577 -4.368 1.00 86.12 82 ASN A C 1
ATOM 644 O O . ASN A 1 82 ? 11.882 -4.044 -3.448 1.00 86.12 82 ASN A O 1
ATOM 648 N N . TYR A 1 83 ? 9.975 -4.891 -4.258 1.00 89.25 83 TYR A N 1
ATOM 649 C CA . TYR A 1 83 ? 9.130 -4.512 -3.113 1.00 89.25 83 TYR A CA 1
ATOM 650 C C . TYR A 1 83 ? 8.760 -5.726 -2.256 1.00 89.25 83 TYR A C 1
ATOM 652 O O . TYR A 1 83 ? 7.603 -6.143 -2.189 1.00 89.25 83 TYR A O 1
ATOM 660 N N . ILE A 1 84 ? 9.761 -6.317 -1.600 1.00 91.62 84 ILE A N 1
ATOM 661 C CA . ILE A 1 84 ? 9.590 -7.527 -0.776 1.00 91.62 84 ILE A CA 1
ATOM 662 C C . ILE A 1 84 ? 8.605 -7.281 0.379 1.00 91.62 84 ILE A C 1
ATOM 664 O O . ILE A 1 84 ? 7.816 -8.160 0.715 1.00 91.62 84 ILE A O 1
ATOM 668 N N . GLU A 1 85 ? 8.608 -6.079 0.955 1.00 91.19 85 GLU A N 1
ATOM 669 C CA . GLU A 1 85 ? 7.694 -5.675 2.030 1.00 91.19 85 GLU A CA 1
ATOM 670 C C . GLU A 1 85 ? 6.235 -5.712 1.567 1.00 91.19 85 GLU A C 1
ATOM 672 O O . GLU A 1 85 ? 5.413 -6.373 2.201 1.00 91.19 85 GLU A O 1
ATOM 677 N N . ALA A 1 86 ? 5.937 -5.102 0.415 1.00 92.69 86 ALA A N 1
ATOM 678 C CA . ALA A 1 86 ? 4.618 -5.167 -0.212 1.00 92.69 86 ALA A CA 1
ATOM 679 C C . ALA A 1 86 ? 4.209 -6.619 -0.495 1.00 92.69 86 ALA A C 1
ATOM 681 O O . ALA A 1 86 ? 3.098 -7.033 -0.170 1.00 92.69 86 ALA A O 1
ATOM 682 N N . HIS A 1 87 ? 5.122 -7.425 -1.043 1.00 92.38 87 HIS A N 1
ATOM 683 C CA . HIS A 1 87 ? 4.835 -8.823 -1.347 1.00 92.38 87 HIS A CA 1
ATOM 684 C C . HIS A 1 87 ? 4.502 -9.641 -0.085 1.00 92.38 87 HIS A C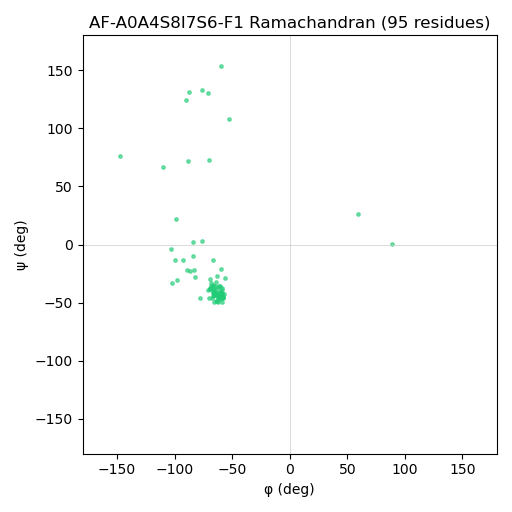 1
ATOM 686 O O . HIS A 1 87 ? 3.516 -10.385 -0.068 1.00 92.38 87 HIS A O 1
ATOM 692 N N . ASN A 1 88 ? 5.284 -9.475 0.984 1.00 93.50 88 ASN A N 1
ATOM 693 C CA . ASN A 1 88 ? 5.063 -10.143 2.265 1.00 93.50 88 ASN A CA 1
ATOM 694 C C . ASN A 1 88 ? 3.771 -9.679 2.931 1.00 93.50 88 ASN A C 1
ATOM 696 O O . ASN A 1 88 ? 3.008 -10.510 3.423 1.00 93.50 88 ASN A O 1
ATOM 700 N N . TRP A 1 89 ? 3.504 -8.375 2.925 1.00 94.50 89 TRP A N 1
ATOM 701 C CA . TRP A 1 89 ? 2.297 -7.824 3.522 1.00 94.50 89 TRP A CA 1
ATOM 702 C C . TRP A 1 89 ? 1.044 -8.354 2.828 1.00 94.50 89 TRP A C 1
ATOM 704 O O . TRP A 1 89 ? 0.138 -8.840 3.504 1.00 94.50 89 TRP A O 1
ATOM 714 N N . LEU A 1 90 ? 1.014 -8.362 1.490 1.00 93.88 90 LEU A N 1
ATOM 715 C CA . LEU A 1 90 ? -0.108 -8.911 0.719 1.00 93.88 90 LEU A CA 1
ATOM 716 C C . LEU A 1 90 ? -0.343 -10.392 1.044 1.00 93.88 90 LEU A C 1
ATOM 718 O O . LEU A 1 90 ? -1.482 -10.843 1.142 1.00 93.88 90 LEU A O 1
ATOM 722 N N . LYS A 1 91 ? 0.733 -11.153 1.263 1.00 93.56 91 LYS A N 1
ATOM 723 C CA . LYS A 1 91 ? 0.655 -12.569 1.634 1.00 93.56 91 LYS A CA 1
ATOM 724 C C . LYS A 1 91 ? 0.124 -12.776 3.056 1.00 93.56 91 LYS A C 1
ATOM 726 O O . LYS A 1 91 ? -0.743 -13.623 3.259 1.00 93.56 91 LYS A O 1
ATOM 731 N N . ILE A 1 92 ? 0.633 -12.020 4.031 1.00 93.44 92 ILE A N 1
ATOM 732 C CA . ILE A 1 92 ? 0.224 -12.113 5.444 1.00 93.44 92 ILE A CA 1
ATOM 733 C C . ILE A 1 92 ? -1.237 -11.695 5.605 1.00 93.44 92 ILE A C 1
ATOM 735 O O . ILE A 1 92 ? -1.992 -12.348 6.321 1.00 93.44 92 ILE A O 1
ATOM 739 N N . THR A 1 93 ? -1.643 -10.647 4.895 1.00 91.88 93 THR A N 1
ATOM 740 C CA . THR A 1 93 ? -3.004 -10.111 4.954 1.00 91.88 93 THR A CA 1
ATOM 741 C C . THR A 1 93 ? -4.000 -10.819 4.042 1.00 91.88 93 THR A C 1
ATOM 743 O O . THR A 1 93 ? -5.161 -10.432 4.013 1.00 91.88 93 THR A O 1
ATOM 746 N N . ARG A 1 94 ? -3.580 -11.872 3.323 1.00 92.62 94 ARG A N 1
ATOM 747 C CA . ARG A 1 94 ? -4.427 -12.630 2.381 1.00 92.62 94 ARG A CA 1
ATOM 748 C C . ARG A 1 94 ? -5.002 -11.780 1.240 1.00 92.62 94 ARG A C 1
ATOM 750 O O . ARG A 1 94 ? -6.009 -12.141 0.652 1.00 92.62 94 ARG A O 1
ATOM 757 N N . ARG A 1 95 ? -4.327 -10.691 0.872 1.00 90.38 95 ARG A N 1
ATOM 758 C CA . ARG A 1 95 ? -4.719 -9.796 -0.227 1.00 90.38 95 ARG A CA 1
ATOM 759 C C . ARG A 1 95 ? -3.948 -10.070 -1.521 1.00 90.38 95 ARG A C 1
ATOM 761 O O . ARG A 1 95 ? -3.811 -9.178 -2.344 1.00 90.38 95 ARG A O 1
ATOM 768 N N . PHE A 1 96 ? -3.389 -11.269 -1.692 1.00 80.44 96 PHE A N 1
ATOM 769 C CA . PHE A 1 96 ? -2.583 -11.633 -2.868 1.00 80.44 96 PHE A CA 1
ATOM 770 C C . PHE A 1 96 ? -3.391 -12.297 -3.998 1.00 80.44 96 PHE A C 1
ATOM 772 O O . PHE A 1 96 ? -2.872 -12.416 -5.104 1.00 80.44 96 PHE A O 1
ATOM 779 N N . GLU A 1 97 ? -4.625 -12.729 -3.720 1.00 64.62 97 GLU A N 1
ATOM 780 C CA . GLU A 1 97 ? -5.515 -13.383 -4.695 1.00 64.62 97 GLU A CA 1
ATOM 781 C C . GLU A 1 97 ? -6.111 -12.408 -5.725 1.00 64.62 97 GLU A C 1
ATOM 783 O O . GLU A 1 97 ? -6.254 -11.192 -5.421 1.00 64.62 97 GLU A O 1
#

Organism: Musa balbisiana (NCBI:txid52838)

pLDDT: mean 82.5, std 16.81, range [38.69, 97.5]

Mean predicted aligned error: 10.4 Å

Foldseek 3Di:
DDDDPPPPVVCVVVVVVVVVVVVVPPPDDPLLVLLVVLQVVLVVLQVVLVVCVVVVNNVSSVVSNLSSLVSLQSSCVSPVPPCVVSVVVCVVVVVPD

Radius of gyration: 16.3 Å; Cα contacts (8 Å, |Δi|>4): 77; chains: 1; bounding box: 34×39×45 Å